Protein AF-A0A0Q6V518-F1 (afdb_monomer_lite)

Secondary structure (DSSP, 8-state):
--HHHHHHHHHHHHHHHHHHHHHHHHHHHHHHHSS-SS--STT-EEEEETTEEEEE-HHHHHHHHHHHHHHHHHHHHHHHHHHHHHHHH--

Sequence (91 aa):
MKIGRWLAAKAAIVVTVIAYLAGSWWFTELLTKQRPAAPSGRFVTPFKQHGGVTYVTPVEHGVHIALIVVGVLLVLAWWTVEHFEKRSKTR

Radius of gyration: 19.44 Å; chains: 1; bounding box: 39×24×52 Å

Structure (mmCIF, N/CA/C/O backbone):
data_AF-A0A0Q6V518-F1
#
_entry.id   AF-A0A0Q6V518-F1
#
loop_
_atom_site.group_PDB
_atom_site.id
_atom_site.type_symbol
_atom_site.label_atom_id
_atom_site.label_alt_id
_atom_site.label_comp_id
_atom_site.label_asym_id
_atom_site.label_entity_id
_atom_site.label_seq_id
_atom_site.pdbx_PDB_ins_code
_atom_site.Cartn_x
_atom_site.Cartn_y
_atom_site.Cartn_z
_atom_site.occupancy
_atom_site.B_iso_or_equiv
_atom_site.auth_seq_id
_atom_site.auth_comp_id
_atom_site.auth_asym_id
_atom_site.auth_atom_id
_atom_site.pdbx_PDB_model_num
ATOM 1 N N . MET A 1 1 ? -19.778 -0.310 24.429 1.00 53.66 1 MET A N 1
ATOM 2 C CA . MET A 1 1 ? -19.146 -1.512 23.824 1.00 53.66 1 MET A CA 1
ATOM 3 C C . MET A 1 1 ? -18.293 -2.192 24.888 1.00 53.66 1 MET A C 1
ATOM 5 O O . MET A 1 1 ? -17.629 -1.477 25.621 1.00 53.66 1 MET A O 1
ATOM 9 N N . LYS A 1 2 ? -18.318 -3.529 25.017 1.00 63.94 2 LYS A N 1
ATOM 10 C CA . LYS A 1 2 ? -17.448 -4.246 25.975 1.00 63.94 2 LYS A CA 1
ATOM 11 C C . LYS A 1 2 ? -15.975 -3.937 25.655 1.00 63.94 2 LYS A C 1
ATOM 13 O O . LYS A 1 2 ? -15.594 -4.043 24.491 1.00 63.94 2 LYS A O 1
ATOM 18 N N . ILE A 1 3 ? -15.174 -3.594 26.667 1.00 61.34 3 ILE A N 1
ATOM 19 C CA . ILE A 1 3 ? -13.745 -3.217 26.579 1.00 61.34 3 ILE A CA 1
ATOM 20 C C . ILE A 1 3 ? -12.916 -4.137 25.657 1.00 61.34 3 ILE A C 1
ATOM 22 O O . ILE A 1 3 ? -12.090 -3.649 24.888 1.00 61.34 3 ILE A O 1
ATOM 26 N N . GLY A 1 4 ? -13.213 -5.442 25.622 1.00 72.44 4 GLY A N 1
ATOM 27 C CA . GLY A 1 4 ? -12.536 -6.398 24.735 1.00 72.44 4 GLY A CA 1
ATOM 28 C C . GLY A 1 4 ? -12.727 -6.150 23.229 1.00 72.44 4 GLY A C 1
ATOM 29 O O . GLY A 1 4 ? -11.791 -6.333 22.458 1.00 72.44 4 GLY A O 1
ATOM 30 N N . ARG A 1 5 ? -13.895 -5.656 22.785 1.00 74.06 5 ARG A N 1
ATOM 31 C CA . ARG A 1 5 ? -14.119 -5.311 21.362 1.00 74.06 5 ARG A CA 1
ATOM 32 C C . ARG A 1 5 ? -13.325 -4.073 20.940 1.00 74.06 5 ARG A C 1
ATOM 34 O O . ARG A 1 5 ? -13.010 -3.926 19.766 1.00 74.06 5 ARG A O 1
ATOM 41 N N . TRP A 1 6 ? -13.004 -3.196 21.892 1.00 72.94 6 TRP A N 1
ATOM 42 C CA . TRP A 1 6 ? -12.261 -1.966 21.631 1.00 72.94 6 TRP A CA 1
ATOM 43 C C . TRP A 1 6 ? -10.772 -2.212 21.420 1.00 72.94 6 TRP A C 1
ATOM 45 O O . TRP A 1 6 ? -10.187 -1.736 20.449 1.00 72.94 6 TRP A O 1
ATOM 55 N N . LEU A 1 7 ? -10.182 -3.030 22.292 1.00 78.00 7 LEU A N 1
ATOM 56 C CA . LEU A 1 7 ? -8.811 -3.513 22.144 1.00 78.00 7 LEU A CA 1
ATOM 57 C C . LEU A 1 7 ? -8.622 -4.289 20.837 1.00 78.00 7 LEU A C 1
ATOM 59 O O . LEU A 1 7 ? -7.654 -4.039 20.125 1.00 78.00 7 LEU A O 1
ATOM 63 N N . ALA A 1 8 ? -9.577 -5.152 20.477 1.00 80.75 8 ALA A N 1
ATOM 64 C CA . ALA A 1 8 ? -9.537 -5.888 19.214 1.00 80.75 8 ALA A CA 1
ATOM 65 C C . ALA A 1 8 ? -9.556 -4.959 17.984 1.00 80.75 8 ALA A C 1
ATOM 67 O O . ALA A 1 8 ? -8.793 -5.175 17.047 1.00 80.75 8 ALA A O 1
ATOM 68 N N . ALA A 1 9 ? -10.373 -3.897 17.998 1.00 79.62 9 ALA A N 1
ATOM 69 C CA . ALA A 1 9 ? -10.422 -2.924 16.904 1.00 79.62 9 ALA A CA 1
ATOM 70 C C . ALA A 1 9 ? -9.103 -2.145 16.756 1.00 79.62 9 ALA A C 1
ATOM 72 O O . ALA A 1 9 ? -8.595 -2.004 15.646 1.00 79.62 9 ALA A O 1
ATOM 73 N N . LYS A 1 10 ? -8.506 -1.695 17.868 1.00 78.25 10 LYS A N 1
ATOM 74 C CA . LYS A 1 10 ? -7.197 -1.020 17.845 1.00 78.25 10 LYS A CA 1
ATOM 75 C C . LYS A 1 10 ? -6.089 -1.951 17.350 1.00 78.25 10 LYS A C 1
ATOM 77 O O . LYS A 1 10 ? -5.308 -1.551 16.493 1.00 78.25 10 LYS A O 1
ATOM 82 N N . ALA A 1 11 ? -6.058 -3.196 17.828 1.00 82.31 11 ALA A N 1
ATOM 83 C CA . ALA A 1 11 ? -5.101 -4.198 17.366 1.00 82.31 11 ALA A CA 1
ATOM 84 C C . ALA A 1 11 ? -5.239 -4.473 15.859 1.00 82.31 11 ALA A C 1
ATOM 86 O O . ALA A 1 11 ? -4.234 -4.504 15.153 1.00 82.31 11 ALA A O 1
ATOM 87 N N . ALA A 1 12 ? -6.468 -4.591 15.345 1.00 83.81 12 ALA A N 1
ATOM 88 C CA . ALA A 1 12 ? -6.712 -4.785 13.917 1.00 83.81 12 ALA A CA 1
ATOM 89 C C . ALA A 1 12 ? -6.203 -3.607 13.071 1.00 83.81 12 ALA A C 1
ATOM 91 O O . ALA A 1 12 ? -5.570 -3.828 12.039 1.00 83.81 12 ALA A O 1
ATOM 92 N N . ILE A 1 13 ? -6.411 -2.362 13.521 1.00 83.25 13 ILE A N 1
ATOM 93 C CA . ILE A 1 13 ? -5.872 -1.180 12.831 1.00 83.25 13 ILE A CA 1
ATOM 94 C C . ILE A 1 13 ? -4.343 -1.221 12.823 1.00 83.25 13 ILE A C 1
ATOM 96 O O . ILE A 1 13 ? -3.746 -1.064 11.763 1.00 83.25 13 ILE A O 1
ATOM 100 N N . VAL A 1 14 ? -3.706 -1.495 13.965 1.00 82.81 14 VAL A N 1
ATOM 101 C CA . VAL A 1 14 ? -2.238 -1.564 14.064 1.00 82.81 14 VAL A CA 1
ATOM 102 C C . VAL A 1 14 ? -1.663 -2.632 13.131 1.00 82.81 14 VAL A C 1
ATOM 104 O O . VAL A 1 14 ? -0.741 -2.342 12.373 1.00 82.81 14 VAL A O 1
ATOM 107 N N . VAL A 1 15 ? -2.232 -3.841 13.119 1.00 87.19 15 VAL A N 1
ATOM 108 C CA . VAL A 1 15 ? -1.797 -4.921 12.213 1.00 87.19 15 VAL A CA 1
ATOM 109 C C . VAL A 1 15 ? -1.951 -4.505 10.749 1.00 87.19 15 VAL A C 1
ATOM 111 O O . VAL A 1 15 ? -1.047 -4.724 9.945 1.00 87.19 15 VAL A O 1
ATOM 114 N N . THR A 1 16 ? -3.061 -3.850 10.406 1.00 83.81 16 THR A N 1
ATOM 115 C CA . THR A 1 16 ? -3.319 -3.393 9.034 1.00 83.81 16 THR A CA 1
ATOM 116 C C . THR A 1 16 ? -2.348 -2.284 8.614 1.00 83.81 16 THR A C 1
ATOM 118 O O . THR A 1 16 ? -1.857 -2.299 7.488 1.00 83.81 16 THR A O 1
ATOM 121 N N . VAL A 1 17 ? -1.998 -1.362 9.519 1.00 84.94 17 VAL A N 1
ATOM 122 C CA . VAL A 1 17 ? -0.978 -0.325 9.279 1.00 84.94 17 VAL A CA 1
ATOM 123 C C . VAL A 1 17 ? 0.394 -0.954 9.038 1.00 84.94 17 VAL A C 1
ATOM 125 O O . VAL A 1 17 ? 1.078 -0.572 8.092 1.00 84.94 17 VAL A O 1
ATOM 128 N N . ILE A 1 18 ? 0.794 -1.943 9.842 1.00 87.12 18 ILE A N 1
ATOM 129 C CA . ILE A 1 18 ? 2.075 -2.644 9.657 1.00 87.12 18 ILE A CA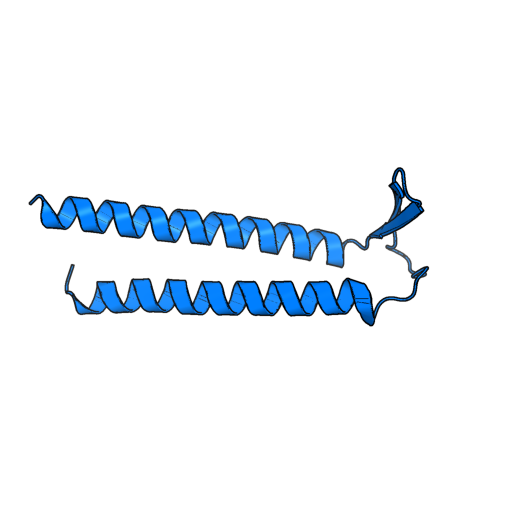 1
ATOM 130 C C . ILE A 1 18 ? 2.111 -3.346 8.294 1.00 87.12 18 ILE A C 1
ATOM 132 O O . ILE A 1 18 ? 3.086 -3.200 7.558 1.00 87.12 18 ILE A O 1
ATOM 136 N N . ALA A 1 19 ? 1.040 -4.057 7.927 1.00 84.19 19 ALA A N 1
ATOM 137 C CA . ALA A 1 19 ? 0.935 -4.718 6.627 1.00 84.19 19 ALA A CA 1
ATOM 138 C C . ALA A 1 19 ? 1.010 -3.715 5.462 1.00 84.19 19 ALA A C 1
ATOM 140 O O . ALA A 1 19 ? 1.707 -3.960 4.477 1.00 84.19 19 ALA A O 1
ATOM 141 N N . TYR A 1 20 ? 0.349 -2.562 5.595 1.00 83.69 20 TYR A N 1
ATOM 142 C CA . TYR A 1 20 ? 0.401 -1.477 4.617 1.00 83.69 20 TYR A CA 1
ATOM 143 C C . TYR A 1 20 ? 1.818 -0.914 4.439 1.00 83.69 20 TYR A C 1
ATOM 145 O O . TYR A 1 20 ? 2.287 -0.762 3.309 1.00 83.69 20 TYR A O 1
ATOM 153 N N . LEU A 1 21 ? 2.519 -0.634 5.542 1.00 82.75 21 LEU A N 1
ATOM 154 C CA . LEU A 1 21 ? 3.887 -0.112 5.507 1.00 82.75 21 LEU A CA 1
ATOM 155 C C . LEU A 1 21 ? 4.860 -1.127 4.894 1.00 82.75 21 LEU A C 1
ATOM 157 O O . LEU A 1 21 ? 5.655 -0.761 4.031 1.00 82.75 21 LEU A O 1
ATOM 161 N N . ALA A 1 22 ? 4.756 -2.402 5.278 1.00 86.12 22 ALA A N 1
ATOM 162 C CA . ALA A 1 22 ? 5.575 -3.475 4.718 1.00 86.12 22 ALA A CA 1
ATOM 163 C C . ALA A 1 22 ? 5.332 -3.661 3.209 1.00 86.12 22 ALA A C 1
ATOM 165 O O . ALA A 1 22 ? 6.288 -3.763 2.440 1.00 86.12 22 ALA A O 1
ATOM 166 N N . GLY A 1 23 ? 4.068 -3.641 2.772 1.00 82.56 23 GLY A N 1
ATOM 167 C CA . GLY A 1 23 ? 3.708 -3.717 1.354 1.00 82.56 23 GLY A CA 1
ATOM 168 C C . GLY A 1 23 ? 4.215 -2.517 0.551 1.00 82.56 23 GLY A C 1
ATOM 169 O O . GLY A 1 23 ? 4.777 -2.693 -0.529 1.00 82.56 23 GLY A O 1
ATOM 170 N N . SER A 1 24 ? 4.087 -1.306 1.103 1.00 77.69 24 SER A N 1
ATOM 171 C CA . SER A 1 24 ? 4.591 -0.069 0.487 1.00 77.69 24 SER A CA 1
ATOM 172 C C . SER A 1 24 ? 6.111 -0.091 0.325 1.00 77.69 24 SER A C 1
ATOM 174 O O . SER A 1 24 ? 6.635 0.278 -0.729 1.00 77.69 24 SER A O 1
ATOM 176 N N . TRP A 1 25 ? 6.825 -0.555 1.354 1.00 83.44 25 TRP A N 1
ATOM 177 C CA . TRP A 1 25 ? 8.277 -0.704 1.325 1.00 83.44 25 TRP A CA 1
ATOM 178 C C . TRP A 1 25 ? 8.722 -1.713 0.265 1.00 83.44 25 TRP A C 1
ATOM 180 O O . TRP A 1 25 ? 9.514 -1.368 -0.609 1.00 83.44 25 TRP A O 1
ATOM 190 N N . TRP A 1 26 ? 8.170 -2.932 0.300 1.00 85.12 26 TRP A N 1
ATOM 191 C CA . TRP A 1 26 ? 8.478 -3.985 -0.673 1.00 85.12 26 TRP A CA 1
ATOM 192 C C . TRP A 1 26 ? 8.262 -3.510 -2.111 1.00 85.12 26 TRP A C 1
ATOM 194 O O . TRP A 1 26 ? 9.108 -3.708 -2.981 1.00 85.12 26 TRP A O 1
ATOM 204 N N . PHE A 1 27 ? 7.146 -2.830 -2.355 1.00 78.69 27 PHE A N 1
ATOM 205 C CA . PHE A 1 27 ? 6.811 -2.342 -3.681 1.00 78.69 27 PHE A CA 1
ATOM 206 C C . PHE A 1 27 ? 7.757 -1.221 -4.147 1.00 78.69 27 PHE A C 1
ATOM 208 O O . PHE A 1 27 ? 8.187 -1.206 -5.300 1.00 78.69 27 PHE A O 1
ATOM 215 N N . THR A 1 28 ? 8.166 -0.331 -3.239 1.00 76.69 28 THR A N 1
ATOM 216 C CA . THR A 1 28 ? 9.187 0.692 -3.520 1.00 76.69 28 THR A CA 1
ATOM 217 C C . THR A 1 28 ? 10.538 0.054 -3.848 1.00 76.69 28 THR A C 1
ATOM 219 O O . THR A 1 28 ? 11.226 0.484 -4.775 1.00 76.69 28 THR A O 1
ATOM 222 N N . GLU A 1 29 ? 10.926 -0.997 -3.129 1.00 78.44 29 GLU A N 1
ATOM 223 C CA . GLU A 1 29 ? 12.170 -1.724 -3.382 1.00 78.44 29 GLU A CA 1
ATOM 224 C C . GLU A 1 29 ? 12.156 -2.440 -4.739 1.00 78.44 29 GLU A C 1
ATOM 226 O O . GLU A 1 29 ? 13.137 -2.379 -5.484 1.00 78.44 29 GLU A O 1
ATOM 231 N N . LEU A 1 30 ? 11.025 -3.042 -5.111 1.00 76.69 30 LEU A N 1
ATOM 232 C CA . LEU A 1 30 ? 10.828 -3.639 -6.431 1.00 76.69 30 LEU A CA 1
ATOM 233 C C . LEU A 1 30 ? 10.987 -2.597 -7.550 1.00 76.69 30 LEU A C 1
ATOM 235 O O . LEU A 1 30 ? 11.685 -2.848 -8.532 1.00 76.69 30 LEU A O 1
ATOM 239 N N . LEU A 1 31 ? 10.416 -1.403 -7.370 1.00 71.81 31 LEU A N 1
ATOM 240 C CA . LEU A 1 31 ? 10.525 -0.304 -8.334 1.00 71.81 31 LEU A CA 1
ATOM 241 C C . LEU A 1 31 ? 11.941 0.269 -8.468 1.00 71.81 31 LEU A C 1
ATOM 243 O O . LEU A 1 31 ? 12.309 0.719 -9.552 1.00 71.81 31 LEU A O 1
ATOM 247 N N . THR A 1 32 ? 12.712 0.288 -7.380 1.00 69.75 32 THR A N 1
ATOM 248 C CA . THR A 1 32 ? 13.999 1.003 -7.312 1.00 69.75 32 THR A CA 1
ATOM 249 C C . THR A 1 32 ? 15.217 0.109 -7.516 1.00 69.75 32 THR A C 1
ATOM 251 O O . THR A 1 32 ? 16.206 0.574 -8.075 1.00 69.75 32 THR A O 1
ATOM 254 N N . LYS A 1 33 ? 15.170 -1.159 -7.087 1.00 68.19 33 LYS A N 1
ATOM 255 C CA . LYS A 1 33 ? 16.324 -2.077 -7.140 1.00 68.19 33 LYS A CA 1
ATOM 256 C C . LYS A 1 33 ? 16.187 -3.193 -8.166 1.00 68.19 33 LYS A C 1
ATOM 258 O O . LYS A 1 33 ? 17.188 -3.621 -8.727 1.00 68.19 33 LYS A O 1
ATOM 263 N N . GLN A 1 34 ? 14.975 -3.699 -8.384 1.00 66.25 34 GLN A N 1
ATOM 264 C CA . GLN A 1 34 ? 14.751 -4.880 -9.233 1.00 66.25 34 GLN A CA 1
ATOM 265 C C . GLN A 1 34 ? 14.353 -4.517 -10.666 1.00 66.25 34 GLN A C 1
ATOM 267 O O . GLN A 1 34 ? 14.260 -5.387 -11.533 1.00 66.25 34 GLN A O 1
ATOM 272 N N . ARG A 1 35 ? 14.120 -3.230 -10.929 1.00 65.44 35 ARG A N 1
ATOM 273 C CA . ARG A 1 35 ? 13.641 -2.748 -12.215 1.00 65.44 35 ARG A CA 1
ATOM 274 C C . ARG A 1 35 ? 14.802 -2.361 -13.139 1.00 65.44 35 ARG A C 1
ATOM 276 O O . ARG A 1 35 ? 15.646 -1.559 -12.743 1.00 65.44 35 ARG A O 1
ATOM 283 N N . PRO A 1 36 ? 14.839 -2.853 -14.388 1.00 64.88 36 PRO A N 1
ATOM 284 C CA . PRO A 1 36 ? 15.786 -2.357 -15.380 1.00 64.88 36 PRO A CA 1
ATOM 285 C C . PRO A 1 36 ? 15.509 -0.880 -15.705 1.00 64.88 36 PRO A C 1
ATOM 287 O O . PRO A 1 36 ? 14.356 -0.457 -15.766 1.00 64.88 36 PRO A O 1
ATOM 290 N N . ALA A 1 37 ? 16.566 -0.098 -15.955 1.00 63.69 37 ALA A N 1
ATOM 291 C CA . ALA A 1 37 ? 16.486 1.350 -16.204 1.00 63.69 37 ALA A CA 1
ATOM 292 C C . ALA A 1 37 ? 15.604 1.735 -17.413 1.00 63.69 37 ALA A C 1
ATOM 294 O O . ALA A 1 37 ? 15.057 2.835 -17.465 1.00 63.69 37 ALA A O 1
ATOM 295 N N . ALA A 1 38 ? 15.432 0.815 -18.364 1.00 65.94 38 ALA A N 1
ATOM 296 C CA . ALA A 1 38 ? 14.491 0.921 -19.472 1.00 65.94 38 ALA A CA 1
ATOM 297 C C . ALA A 1 38 ? 13.745 -0.419 -19.617 1.00 65.94 38 ALA A C 1
ATOM 299 O O . ALA A 1 38 ? 14.197 -1.296 -20.357 1.00 65.94 38 ALA A O 1
ATOM 300 N N . PRO A 1 39 ? 12.640 -0.628 -18.878 1.00 66.50 39 PRO A N 1
ATOM 301 C CA . PRO A 1 39 ? 11.857 -1.845 -19.004 1.00 66.50 39 PRO A CA 1
ATOM 302 C C . PRO A 1 39 ? 11.200 -1.892 -20.386 1.00 66.50 39 PRO A C 1
ATOM 304 O O . PRO A 1 39 ? 10.555 -0.936 -20.813 1.00 66.50 39 PRO A O 1
ATOM 307 N N . SER A 1 40 ? 11.353 -3.012 -21.087 1.00 63.38 40 SER A N 1
ATOM 308 C CA . SER A 1 40 ? 10.680 -3.281 -22.356 1.00 63.38 40 SER A CA 1
ATOM 309 C C . SER A 1 40 ? 9.519 -4.251 -22.122 1.00 63.38 40 SER A C 1
ATOM 311 O O . SER A 1 40 ? 9.648 -5.253 -21.421 1.00 63.38 40 SER A O 1
ATOM 313 N N . GLY A 1 41 ? 8.339 -3.937 -22.657 1.00 66.00 41 GLY A N 1
ATOM 314 C CA . GLY A 1 41 ? 7.148 -4.763 -22.470 1.00 66.00 41 GLY A CA 1
ATOM 315 C C . GLY A 1 41 ? 5.888 -4.110 -23.027 1.00 66.00 41 GLY A C 1
ATOM 316 O O . GLY A 1 41 ? 5.812 -2.890 -23.152 1.00 66.00 41 GLY A O 1
ATOM 317 N N . ARG A 1 42 ? 4.878 -4.929 -23.347 1.00 60.28 42 ARG A N 1
ATOM 318 C CA . ARG A 1 42 ? 3.649 -4.524 -24.063 1.00 60.28 42 ARG A CA 1
ATOM 319 C C . ARG A 1 42 ? 2.821 -3.439 -23.356 1.00 60.28 42 ARG A C 1
ATOM 321 O O . ARG A 1 42 ? 1.964 -2.828 -23.980 1.00 60.28 42 ARG A O 1
ATOM 328 N N . PHE A 1 43 ? 3.084 -3.211 -22.071 1.00 65.25 43 PHE A N 1
ATOM 329 C CA . PHE A 1 43 ? 2.344 -2.289 -21.213 1.00 65.25 43 PHE A CA 1
ATOM 330 C C . PHE A 1 43 ? 3.253 -1.297 -20.480 1.00 65.25 43 PHE A C 1
ATOM 332 O O . PHE A 1 43 ? 2.880 -0.769 -19.439 1.00 65.25 43 PHE A O 1
ATOM 339 N N . VAL A 1 44 ? 4.463 -1.046 -20.974 1.00 68.25 44 VAL A N 1
ATOM 340 C CA . VAL A 1 44 ? 5.335 -0.030 -20.380 1.00 68.25 44 VAL A CA 1
ATOM 341 C C . VAL A 1 44 ? 5.012 1.322 -21.010 1.00 68.25 44 VAL A C 1
ATOM 343 O O . VAL A 1 44 ? 5.211 1.511 -22.207 1.00 68.25 44 VAL A O 1
ATOM 346 N N . THR A 1 45 ? 4.524 2.272 -20.210 1.00 71.50 45 THR A N 1
ATOM 347 C CA . THR A 1 45 ? 4.253 3.638 -20.676 1.00 71.50 45 THR A CA 1
ATOM 348 C C . THR A 1 45 ? 5.401 4.562 -20.263 1.00 71.50 45 THR A C 1
ATOM 350 O O . THR A 1 45 ? 5.650 4.703 -19.063 1.00 71.50 45 THR A O 1
ATOM 353 N N . PRO A 1 46 ? 6.120 5.193 -21.209 1.00 72.12 46 PRO A N 1
ATOM 354 C CA . PRO A 1 46 ? 7.129 6.195 -20.889 1.00 72.12 46 PRO A CA 1
ATOM 355 C C . PRO A 1 46 ? 6.463 7.532 -20.533 1.00 72.12 46 PRO A C 1
ATOM 357 O O . PRO A 1 46 ? 5.842 8.176 -21.376 1.00 72.12 46 PRO A O 1
ATOM 360 N N . PHE A 1 47 ? 6.625 7.981 -19.293 1.00 72.06 47 PHE A N 1
ATOM 361 C CA . PHE A 1 47 ? 6.246 9.315 -18.837 1.00 72.06 47 PHE A CA 1
ATOM 362 C C . PHE A 1 47 ? 7.460 10.246 -18.884 1.00 72.06 47 PHE A C 1
ATOM 364 O O . PHE A 1 47 ? 8.429 10.064 -18.148 1.00 72.06 47 PHE A O 1
ATOM 371 N N . LYS A 1 48 ? 7.410 11.270 -19.741 1.00 73.06 48 LYS A N 1
ATOM 372 C CA . LYS A 1 48 ? 8.419 12.338 -19.749 1.00 73.06 48 LYS A CA 1
ATOM 373 C C . LYS A 1 48 ? 8.171 13.278 -18.569 1.00 73.06 48 LYS A C 1
ATOM 375 O O . LYS A 1 48 ? 7.119 13.905 -18.490 1.00 73.06 48 LYS A O 1
ATOM 380 N N . GLN A 1 49 ? 9.143 13.383 -17.671 1.00 77.06 49 GLN A N 1
ATOM 381 C CA . GLN A 1 49 ? 9.162 14.328 -16.555 1.00 77.06 49 GLN A CA 1
ATOM 382 C C . GLN A 1 49 ? 10.344 15.292 -16.724 1.00 77.06 49 GLN A C 1
ATOM 384 O O . GLN A 1 49 ? 11.270 15.028 -17.488 1.00 77.06 49 GLN A O 1
ATOM 389 N N . HIS A 1 50 ? 10.338 16.411 -15.997 1.00 68.25 50 HIS A N 1
ATOM 390 C CA . HIS A 1 50 ? 11.370 17.456 -16.107 1.00 68.25 50 HIS A CA 1
ATOM 391 C C . HIS A 1 50 ? 12.810 16.979 -15.795 1.00 68.25 50 HIS A C 1
ATOM 393 O O . HIS A 1 50 ? 13.755 17.703 -16.083 1.00 68.25 50 HIS A O 1
ATOM 399 N N . GLY A 1 51 ? 12.990 15.769 -15.248 1.00 74.62 51 GLY A N 1
ATOM 400 C CA . GLY A 1 51 ? 14.292 15.158 -14.949 1.00 74.62 51 GLY A CA 1
ATOM 401 C C . GLY A 1 51 ? 14.624 13.886 -15.742 1.00 74.62 51 GLY A C 1
ATOM 402 O O . GLY A 1 51 ? 15.609 13.231 -15.420 1.00 74.62 51 GLY A O 1
ATOM 403 N N . GLY A 1 52 ? 13.819 13.499 -16.741 1.00 74.56 52 GLY A N 1
ATOM 404 C CA . GLY A 1 52 ? 14.066 12.293 -17.542 1.00 74.56 52 GLY A CA 1
ATOM 405 C C . GLY A 1 52 ? 12.799 11.546 -17.962 1.00 74.56 52 GLY A C 1
ATOM 406 O O . GLY A 1 52 ? 11.695 12.091 -17.962 1.00 74.56 52 GLY A O 1
ATOM 407 N N . VAL A 1 53 ? 12.963 10.281 -18.352 1.00 74.94 53 VAL A N 1
ATOM 408 C CA . VAL A 1 53 ? 11.854 9.391 -18.724 1.00 74.94 53 VAL A CA 1
ATOM 409 C C . VAL A 1 53 ? 11.633 8.384 -17.605 1.00 74.94 53 VAL A C 1
ATOM 411 O O . VAL A 1 53 ? 12.486 7.537 -17.351 1.00 74.94 53 VAL A O 1
ATOM 414 N N . THR A 1 54 ? 10.472 8.456 -16.964 1.00 73.88 54 THR A N 1
ATOM 415 C CA . THR A 1 54 ? 10.026 7.473 -15.979 1.00 73.88 54 THR A CA 1
ATOM 416 C C . THR A 1 54 ? 9.100 6.499 -16.677 1.00 73.88 54 THR A C 1
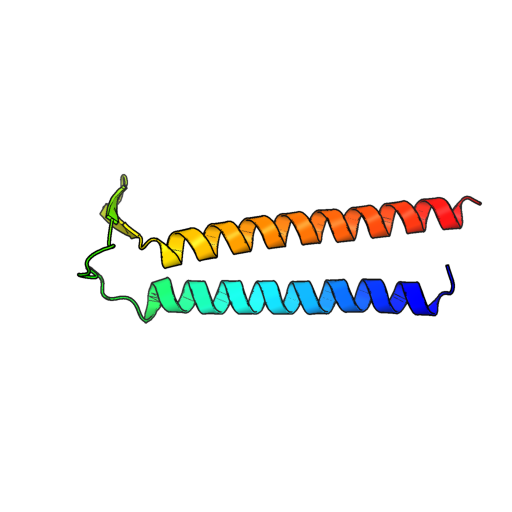ATOM 418 O O . THR A 1 54 ? 8.057 6.876 -17.199 1.00 73.88 54 THR A O 1
ATOM 421 N N . TYR A 1 55 ? 9.458 5.226 -16.702 1.00 73.88 55 TYR A N 1
ATOM 422 C CA . TYR A 1 55 ? 8.562 4.201 -17.221 1.00 73.88 55 TYR A CA 1
ATOM 423 C C . TYR A 1 55 ? 7.558 3.826 -16.133 1.00 73.88 55 TYR A C 1
ATOM 425 O O . TYR A 1 55 ? 7.954 3.708 -14.975 1.00 73.88 55 TYR A O 1
ATOM 433 N N . VAL A 1 56 ? 6.296 3.582 -16.470 1.00 71.31 56 VAL A N 1
ATOM 434 C CA . VAL A 1 56 ? 5.269 3.103 -15.529 1.00 71.31 56 VAL A CA 1
ATOM 435 C C . VAL A 1 56 ? 4.494 1.966 -16.186 1.00 71.31 56 VAL A C 1
ATOM 437 O O . VAL A 1 56 ? 4.110 2.072 -17.352 1.00 71.31 56 VAL A O 1
ATOM 440 N N . THR A 1 57 ? 4.264 0.875 -15.460 1.00 74.88 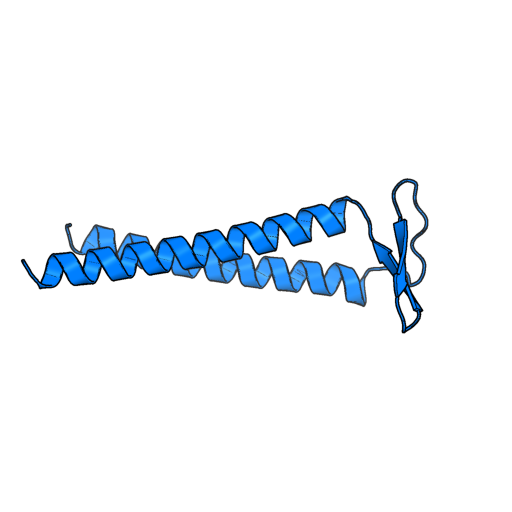57 THR A N 1
ATOM 441 C CA . THR A 1 57 ? 3.379 -0.213 -15.901 1.00 74.88 57 THR A CA 1
ATOM 442 C C . THR A 1 57 ? 1.986 -0.082 -15.266 1.00 74.88 57 THR A C 1
ATOM 444 O O . THR A 1 57 ? 1.863 0.448 -14.160 1.00 74.88 57 THR A O 1
ATOM 447 N N . PRO A 1 58 ? 0.913 -0.586 -15.906 1.00 70.19 58 PRO A N 1
ATOM 448 C CA . PRO A 1 58 ? -0.433 -0.607 -15.335 1.00 70.19 58 PRO A CA 1
ATOM 449 C C . PRO A 1 58 ? -0.500 -1.290 -13.973 1.00 70.19 58 PRO A C 1
ATOM 451 O O . PRO A 1 58 ? -1.270 -0.870 -13.117 1.00 70.19 58 PRO A O 1
ATOM 454 N N . VAL A 1 59 ? 0.329 -2.317 -13.761 1.00 73.81 59 VAL A N 1
ATOM 455 C CA . VAL A 1 59 ? 0.441 -3.002 -12.470 1.00 73.81 59 VAL A CA 1
ATOM 456 C C . VAL A 1 59 ? 1.007 -2.045 -11.427 1.00 73.81 59 VAL A C 1
ATOM 458 O O . VAL A 1 59 ? 0.423 -1.891 -10.360 1.00 73.81 59 VAL A O 1
ATOM 461 N N . GLU A 1 60 ? 2.092 -1.341 -11.751 1.00 73.94 60 GLU A N 1
ATOM 462 C CA . GLU A 1 60 ? 2.710 -0.381 -10.832 1.00 73.94 60 GLU A CA 1
ATOM 463 C C . GLU A 1 60 ? 1.766 0.785 -10.493 1.00 73.94 60 GLU A C 1
ATOM 465 O O . GLU A 1 60 ? 1.730 1.255 -9.353 1.00 73.94 60 GLU A O 1
ATOM 470 N N . HIS A 1 61 ? 0.976 1.230 -11.473 1.00 73.88 61 HIS A N 1
ATOM 471 C CA . HIS A 1 61 ? -0.028 2.275 -11.294 1.00 73.88 61 HIS A CA 1
ATOM 472 C C . HIS A 1 61 ? -1.212 1.789 -10.442 1.00 73.88 61 HIS A C 1
ATOM 474 O O . HIS A 1 61 ? -1.636 2.477 -9.514 1.00 73.88 61 HIS A O 1
ATOM 480 N N . GLY A 1 62 ? -1.705 0.574 -10.700 1.00 78.38 62 GLY A N 1
ATOM 481 C CA . GLY A 1 62 ? -2.777 -0.050 -9.925 1.00 78.38 62 GLY A CA 1
ATOM 482 C C . GLY A 1 62 ? -2.389 -0.281 -8.464 1.00 78.38 62 GLY A C 1
ATOM 483 O O . GLY A 1 62 ? -3.179 0.015 -7.568 1.00 78.38 62 GLY A O 1
ATOM 484 N N . VAL A 1 63 ? -1.157 -0.732 -8.208 1.00 79.38 63 VAL A N 1
ATOM 485 C CA . VAL A 1 63 ? -0.641 -0.925 -6.843 1.00 79.38 63 VAL A CA 1
ATOM 486 C C . VAL A 1 63 ? -0.511 0.408 -6.102 1.00 79.38 63 VAL A C 1
ATOM 488 O O . VAL A 1 63 ? -0.923 0.492 -4.948 1.00 79.38 63 VAL A O 1
ATOM 491 N N . HIS A 1 64 ? -0.035 1.474 -6.757 1.00 76.56 64 HIS A N 1
ATOM 492 C CA . HIS A 1 64 ? -0.015 2.814 -6.155 1.00 76.56 64 HIS A CA 1
ATOM 493 C C . HIS A 1 64 ? -1.410 3.292 -5.741 1.00 76.56 64 HIS A C 1
ATOM 495 O O . HIS A 1 64 ? -1.592 3.761 -4.619 1.00 76.56 64 HIS A O 1
ATOM 501 N N . ILE A 1 65 ? -2.404 3.160 -6.625 1.00 80.75 65 ILE A N 1
ATOM 502 C CA . ILE A 1 65 ? -3.785 3.565 -6.325 1.00 80.75 65 ILE A CA 1
ATOM 503 C C . ILE A 1 65 ? -4.336 2.743 -5.157 1.00 80.75 65 ILE A C 1
ATOM 505 O O . ILE A 1 65 ? -4.925 3.310 -4.237 1.00 80.75 65 ILE A O 1
ATOM 509 N N . ALA A 1 66 ? -4.108 1.426 -5.153 1.00 81.25 66 ALA A N 1
ATOM 510 C CA . ALA A 1 66 ? -4.538 0.554 -4.065 1.00 81.25 66 ALA A CA 1
ATOM 511 C C . ALA A 1 66 ? -3.924 0.975 -2.722 1.00 81.25 66 ALA A C 1
ATOM 513 O O . ALA A 1 66 ? -4.641 1.061 -1.726 1.00 81.25 66 ALA A O 1
ATOM 514 N N . LEU A 1 67 ? -2.628 1.306 -2.698 1.00 80.94 67 LEU A N 1
ATOM 515 C CA . LEU A 1 67 ? -1.961 1.808 -1.497 1.00 80.94 67 LEU A CA 1
ATOM 516 C C . LEU A 1 67 ? -2.587 3.124 -1.010 1.00 80.94 67 LEU A C 1
ATOM 518 O O . LEU A 1 67 ? -2.930 3.239 0.165 1.00 80.94 67 LEU A O 1
ATOM 522 N N . ILE A 1 68 ? -2.828 4.087 -1.903 1.00 79.69 68 ILE A N 1
ATOM 523 C CA . ILE A 1 68 ? -3.471 5.360 -1.537 1.00 79.69 68 ILE A CA 1
ATOM 524 C C . ILE A 1 68 ? -4.858 5.118 -0.925 1.00 79.69 68 ILE A C 1
ATOM 526 O O . ILE A 1 68 ? -5.167 5.656 0.139 1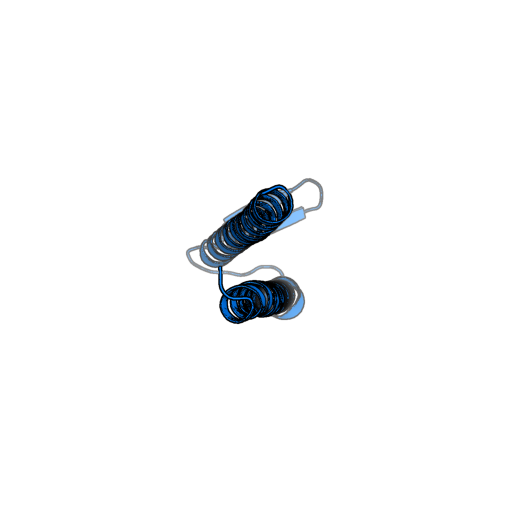.00 79.69 68 ILE A O 1
ATOM 530 N N . VAL A 1 69 ? -5.683 4.280 -1.560 1.00 87.25 69 VAL A N 1
ATOM 531 C CA . VAL A 1 69 ? -7.033 3.956 -1.071 1.00 87.25 69 VAL A CA 1
ATOM 532 C C . VAL A 1 69 ? -6.975 3.294 0.307 1.00 87.25 69 VAL A C 1
ATOM 534 O O . VAL A 1 69 ? -7.713 3.695 1.207 1.00 87.25 69 VAL A O 1
ATOM 537 N N . VAL A 1 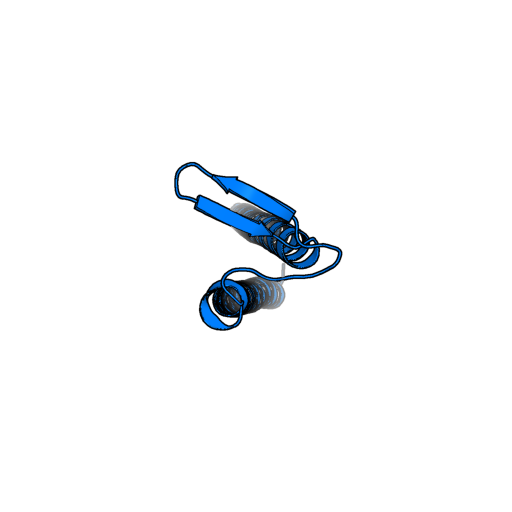70 ? -6.077 2.326 0.508 1.00 85.00 70 VAL A N 1
ATOM 538 C CA . VAL A 1 70 ? -5.893 1.660 1.809 1.00 85.00 70 VAL A CA 1
ATOM 539 C C . VAL A 1 70 ? -5.456 2.656 2.885 1.00 85.00 70 VAL A C 1
ATOM 541 O O . VAL A 1 70 ? -6.003 2.632 3.988 1.00 85.00 70 VAL A O 1
ATOM 544 N N . GLY A 1 71 ? -4.538 3.572 2.568 1.00 82.81 71 GLY A N 1
ATOM 545 C CA . GLY A 1 71 ? -4.117 4.633 3.484 1.00 82.81 71 GLY A CA 1
ATOM 546 C C . GLY A 1 71 ? -5.281 5.527 3.924 1.00 82.81 71 GLY A C 1
ATOM 547 O O . GLY A 1 71 ? -5.460 5.766 5.119 1.00 82.81 71 GLY A O 1
ATOM 548 N N . VAL A 1 72 ? -6.127 5.959 2.984 1.00 86.31 72 VAL A N 1
ATOM 549 C CA . VAL A 1 72 ? -7.325 6.766 3.287 1.00 86.31 72 VAL A CA 1
ATOM 550 C C . VAL A 1 72 ? -8.303 5.997 4.179 1.00 86.31 72 VAL A C 1
ATOM 552 O O . VAL A 1 72 ? -8.790 6.539 5.172 1.00 86.31 72 VAL A O 1
ATOM 555 N N . LEU A 1 73 ? -8.564 4.723 3.872 1.00 86.62 73 LEU A N 1
ATOM 556 C CA . LEU A 1 73 ? -9.460 3.882 4.670 1.00 86.62 73 LEU A CA 1
ATOM 557 C C . LEU A 1 73 ? -8.944 3.676 6.098 1.00 86.62 73 LEU A C 1
ATOM 559 O O . LEU A 1 73 ? -9.739 3.701 7.035 1.00 86.62 73 LEU A O 1
ATOM 563 N N . LEU A 1 74 ? -7.631 3.528 6.284 1.00 83.75 74 LEU A N 1
ATOM 564 C CA . LEU A 1 74 ? -7.014 3.413 7.606 1.00 83.75 74 LEU A CA 1
ATOM 565 C C . LEU A 1 74 ? -7.190 4.682 8.443 1.00 83.75 74 LEU A C 1
ATOM 567 O O . LEU A 1 74 ? -7.552 4.593 9.617 1.00 83.75 74 LEU A O 1
ATOM 571 N N . VAL A 1 75 ? -6.993 5.858 7.844 1.00 85.25 75 VAL A N 1
ATOM 572 C CA . VAL A 1 75 ? -7.211 7.146 8.522 1.00 85.25 75 VAL A CA 1
ATOM 573 C C . VAL A 1 75 ? -8.680 7.310 8.913 1.00 85.25 75 VAL A C 1
ATOM 575 O O . VAL A 1 75 ? -8.980 7.691 10.044 1.00 85.25 75 VAL A O 1
ATOM 578 N N . LEU A 1 76 ? -9.610 6.967 8.017 1.00 86.06 76 LEU A N 1
ATOM 579 C CA . LEU A 1 76 ? -11.047 7.016 8.302 1.00 86.06 76 LEU A CA 1
ATOM 580 C C . LEU A 1 76 ? -11.454 6.022 9.396 1.00 86.06 76 LEU A C 1
ATOM 582 O O . LEU A 1 76 ? -12.244 6.369 10.277 1.00 86.06 76 LEU A O 1
ATOM 586 N N . ALA A 1 77 ? -10.900 4.808 9.376 1.00 82.56 77 ALA A N 1
ATOM 587 C CA . ALA A 1 77 ? -11.128 3.797 10.405 1.00 82.56 77 ALA A CA 1
ATOM 588 C C . ALA A 1 77 ? -10.610 4.267 11.771 1.00 82.56 77 ALA A C 1
ATOM 590 O O . ALA A 1 77 ? -11.310 4.144 12.774 1.00 82.56 77 ALA A O 1
ATOM 591 N N . TRP A 1 78 ? -9.421 4.870 11.816 1.00 80.75 78 TRP A N 1
ATOM 592 C CA . TRP A 1 78 ? -8.876 5.455 13.039 1.00 80.75 78 TRP A CA 1
ATOM 593 C C . TRP A 1 78 ? -9.748 6.600 13.565 1.00 80.75 78 TRP A C 1
ATOM 595 O O . TRP A 1 78 ? -10.120 6.615 14.739 1.00 80.75 78 TRP A O 1
ATOM 605 N N . TRP A 1 79 ? -10.136 7.533 12.693 1.00 84.12 79 TRP A N 1
ATOM 606 C CA . TRP A 1 79 ? -10.941 8.689 13.081 1.00 84.12 79 TRP A CA 1
ATOM 607 C C . TRP A 1 79 ? -12.327 8.285 13.590 1.00 84.12 79 TRP A C 1
ATOM 609 O O . TRP A 1 79 ? -12.773 8.766 14.635 1.00 84.12 79 TRP A O 1
ATOM 619 N N . THR A 1 80 ? -13.004 7.363 12.902 1.00 82.44 80 THR A N 1
ATOM 620 C CA . THR A 1 80 ? -14.294 6.834 13.369 1.00 82.44 80 THR A CA 1
ATOM 621 C C . THR A 1 80 ? -14.152 6.171 14.734 1.00 82.44 80 THR A C 1
ATOM 623 O O . THR A 1 80 ? -14.955 6.450 15.627 1.00 82.44 80 THR A O 1
ATOM 626 N N . VAL A 1 81 ? -13.099 5.376 14.941 1.00 78.88 81 VAL A N 1
ATOM 627 C CA . VAL A 1 81 ? -12.780 4.770 16.239 1.00 78.88 81 VAL A CA 1
ATOM 628 C C . VAL A 1 81 ? -12.607 5.850 17.324 1.00 78.88 81 VAL A C 1
ATOM 630 O O . VAL A 1 81 ? -13.332 5.848 18.322 1.00 78.88 81 VAL A O 1
ATOM 633 N N . GLU A 1 82 ? -11.752 6.852 17.135 1.00 78.81 82 GLU A N 1
ATOM 634 C CA . GLU A 1 82 ? -11.596 7.926 1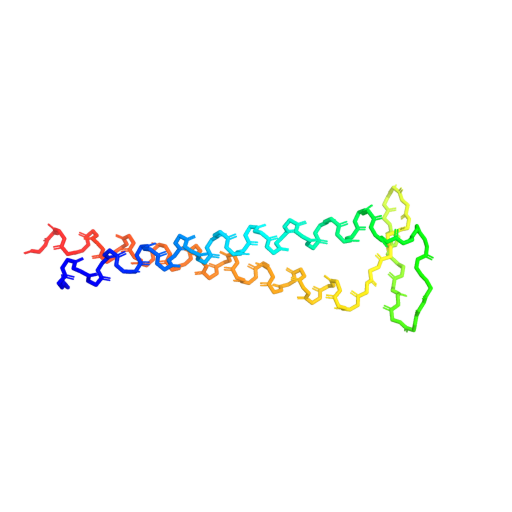8.130 1.00 78.81 82 GLU A CA 1
ATOM 635 C C . GLU A 1 82 ? -12.908 8.664 18.440 1.00 78.81 82 GLU A C 1
ATOM 637 O O . GLU A 1 82 ? -13.202 8.981 19.599 1.00 78.81 82 GLU A O 1
ATOM 642 N N . HIS A 1 83 ? -13.722 8.926 17.417 1.00 78.31 83 HIS A N 1
ATOM 643 C CA . HIS A 1 83 ? -14.965 9.675 17.569 1.00 78.31 83 HIS A CA 1
ATOM 644 C C . HIS A 1 83 ? -16.035 8.893 18.350 1.00 78.31 83 HIS A C 1
ATOM 646 O O . HIS A 1 83 ? -16.818 9.490 19.102 1.00 78.31 83 HIS A O 1
ATOM 652 N N . PHE A 1 84 ? -16.081 7.566 18.203 1.00 72.06 84 PHE A N 1
ATOM 653 C CA . PHE A 1 84 ? -16.945 6.702 19.012 1.00 72.06 84 PHE A CA 1
ATOM 654 C C . PHE A 1 84 ? -16.428 6.542 20.446 1.00 72.06 84 PHE A C 1
ATOM 656 O O . PHE A 1 84 ? -17.244 6.518 21.370 1.00 72.06 84 PHE A O 1
ATOM 663 N N . GLU A 1 85 ? -15.107 6.515 20.664 1.00 69.00 85 GLU A N 1
ATOM 664 C CA . GLU A 1 85 ? -14.536 6.491 22.019 1.00 69.00 85 GLU A CA 1
ATOM 665 C C . GLU A 1 85 ? -14.954 7.731 22.811 1.00 69.00 85 GLU A C 1
ATOM 667 O O . GLU A 1 85 ? -15.487 7.604 23.917 1.00 69.00 85 GLU A O 1
ATOM 672 N N . LYS A 1 86 ? -14.778 8.918 22.212 1.00 68.88 86 LYS A N 1
ATOM 673 C CA . LYS A 1 86 ? -15.126 10.206 22.829 1.00 68.88 86 LYS A CA 1
ATOM 674 C C . LYS A 1 86 ? -16.608 10.275 23.197 1.00 68.88 86 LYS A C 1
ATOM 676 O O . LYS A 1 86 ? -16.923 10.651 24.319 1.00 68.88 86 LYS A O 1
ATOM 681 N N . ARG A 1 87 ? -17.508 9.834 22.306 1.00 65.00 87 ARG A N 1
ATOM 682 C CA . ARG A 1 87 ? -18.959 9.799 22.578 1.00 65.00 87 ARG A CA 1
ATOM 683 C C . ARG A 1 87 ? -19.374 8.789 23.647 1.00 65.00 87 ARG A C 1
ATOM 685 O O . ARG A 1 87 ? -20.412 8.981 24.267 1.00 65.00 87 ARG A O 1
ATOM 692 N N . SER A 1 88 ? -18.611 7.714 23.854 1.00 59.28 88 SER A N 1
ATOM 693 C CA . SER A 1 88 ? -18.920 6.746 24.915 1.00 59.28 88 SER A CA 1
ATOM 694 C C . SER A 1 88 ? -18.474 7.199 26.306 1.00 59.28 88 SER A C 1
ATOM 696 O O . SER A 1 88 ? -19.023 6.711 27.280 1.00 59.28 88 SER A O 1
ATOM 698 N N . LYS A 1 89 ? -17.493 8.110 26.402 1.00 58.34 89 LYS A N 1
ATOM 699 C CA . LYS A 1 89 ? -17.006 8.654 27.683 1.00 58.34 89 LYS A CA 1
ATOM 700 C C . LYS A 1 89 ? -17.831 9.843 28.189 1.00 58.34 89 LYS A C 1
ATOM 702 O O . LYS A 1 89 ? -17.727 10.183 29.359 1.00 58.34 89 LYS A O 1
ATOM 707 N N . THR A 1 90 ? -18.611 10.488 27.321 1.00 58.94 90 THR A N 1
ATOM 708 C CA . THR A 1 90 ? -19.480 11.629 27.661 1.00 58.94 90 THR A CA 1
ATOM 709 C C . THR A 1 90 ? -20.924 11.239 27.996 1.00 58.94 90 THR A C 1
ATOM 711 O O . THR A 1 90 ? -21.751 12.123 28.205 1.00 58.94 90 THR A O 1
ATOM 714 N N . ARG A 1 91 ? -21.241 9.941 28.031 1.00 49.94 91 ARG A N 1
ATOM 715 C CA . ARG A 1 91 ? -22.551 9.380 28.386 1.00 49.94 91 ARG A CA 1
ATOM 716 C C . ARG A 1 91 ? -22.408 8.480 29.600 1.00 49.94 91 ARG A C 1
ATOM 718 O O . ARG A 1 91 ? -23.373 8.446 30.386 1.00 49.94 91 ARG A O 1
#

pLDDT: mean 75.2, std 8.41, range [49.94, 87.25]

Foldseek 3Di:
DPPVVLVVLVVVLVVLVVVLVVLVVVLVCCQPPVDDPDDDDPFWDWDDDPVGTDTDGPVNVVSVVVSVVSVVVSVVSVVVSVVVVVVVVVD